Protein AF-A0A402DEG2-F1 (afdb_monomer)

Sequence (44 aa):
MTLKYLIDENVNSVYPQQLRRREPEIIIRVVGEPDTPKLGTLDP

Organism: NCBI:txid2497681

Structure (mmCIF, N/CA/C/O backbone):
data_AF-A0A402DEG2-F1
#
_entry.id   AF-A0A402DEG2-F1
#
loop_
_atom_site.group_PDB
_atom_site.id
_atom_site.type_symbol
_atom_site.label_atom_id
_atom_site.label_alt_id
_atom_site.label_comp_id
_atom_site.label_asym_id
_atom_site.label_entity_id
_atom_site.label_seq_id
_atom_site.pdbx_PDB_ins_code
_atom_site.Cartn_x
_atom_site.Cartn_y
_atom_site.Cartn_z
_atom_site.occupancy
_atom_site.B_iso_or_equiv
_atom_site.auth_seq_id
_atom_site.auth_comp_id
_atom_site.auth_asym_id
_atom_site.auth_atom_id
_atom_site.pdbx_PDB_model_num
ATOM 1 N N . MET A 1 1 ? -9.362 -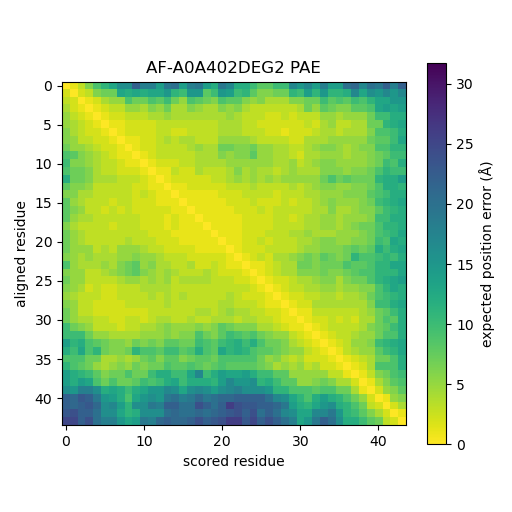0.712 15.341 1.00 60.94 1 MET A N 1
ATOM 2 C CA . MET A 1 1 ? -8.107 -0.153 14.791 1.00 60.94 1 MET A CA 1
ATOM 3 C C . MET A 1 1 ? -8.086 -0.490 13.314 1.00 60.94 1 MET A C 1
ATOM 5 O O . MET A 1 1 ? -8.220 -1.661 12.996 1.00 60.94 1 MET A O 1
ATOM 9 N N . THR A 1 2 ? -7.999 0.493 12.422 1.00 69.69 2 THR A N 1
ATOM 10 C CA . THR A 1 2 ? -8.006 0.225 10.976 1.00 69.69 2 THR A CA 1
ATOM 11 C C . THR A 1 2 ? -6.582 -0.064 10.522 1.00 69.69 2 THR A C 1
ATOM 13 O O . THR A 1 2 ? -5.729 0.823 10.577 1.00 69.69 2 THR A O 1
ATOM 16 N N . LEU A 1 3 ? -6.313 -1.307 10.121 1.00 68.50 3 LEU A N 1
ATOM 17 C CA . LEU A 1 3 ? -5.014 -1.701 9.579 1.00 68.50 3 LEU A CA 1
ATOM 18 C C . LEU A 1 3 ? -4.800 -1.007 8.228 1.00 68.50 3 LEU A C 1
ATOM 20 O O . LEU A 1 3 ? -5.660 -1.055 7.345 1.00 68.50 3 LEU A O 1
ATOM 24 N N . LYS A 1 4 ? -3.658 -0.326 8.096 1.00 82.88 4 LYS A N 1
ATOM 25 C CA . LYS A 1 4 ? -3.243 0.380 6.882 1.00 82.88 4 LYS A CA 1
ATOM 26 C C . LYS A 1 4 ? -2.036 -0.340 6.295 1.00 82.88 4 LYS A C 1
ATOM 28 O O . LYS A 1 4 ? -1.012 -0.437 6.964 1.00 82.88 4 LYS A O 1
ATOM 33 N N . TYR A 1 5 ? -2.163 -0.812 5.063 1.00 84.06 5 TYR A N 1
ATOM 34 C CA . TYR A 1 5 ? -1.099 -1.500 4.341 1.00 84.06 5 TYR A CA 1
ATOM 35 C C . TYR A 1 5 ? -0.665 -0.672 3.136 1.00 84.06 5 TYR A C 1
ATOM 37 O O . TYR A 1 5 ? -1.507 -0.188 2.376 1.00 84.06 5 TYR A O 1
ATOM 45 N N . LEU A 1 6 ? 0.649 -0.534 2.968 1.00 85.12 6 LEU A N 1
ATOM 46 C CA . LEU A 1 6 ? 1.266 -0.025 1.750 1.00 85.12 6 LEU A CA 1
ATOM 47 C C . LEU A 1 6 ? 1.848 -1.217 0.988 1.00 85.12 6 LEU A C 1
ATOM 49 O O . LEU A 1 6 ? 2.622 -1.989 1.549 1.00 85.12 6 LEU A O 1
ATOM 53 N N . ILE A 1 7 ? 1.425 -1.387 -0.258 1.00 87.19 7 ILE A N 1
ATOM 54 C CA . ILE A 1 7 ? 1.887 -2.436 -1.161 1.00 87.19 7 ILE A CA 1
ATOM 55 C C . ILE A 1 7 ? 2.922 -1.838 -2.101 1.00 87.19 7 ILE A C 1
ATOM 57 O O . ILE A 1 7 ? 2.678 -0.796 -2.702 1.00 87.19 7 ILE A O 1
ATOM 61 N N . ASP A 1 8 ? 4.056 -2.517 -2.209 1.00 84.25 8 ASP A N 1
ATOM 62 C CA . ASP A 1 8 ? 5.181 -2.118 -3.045 1.00 84.25 8 ASP A CA 1
ATOM 63 C C . ASP A 1 8 ? 4.853 -2.163 -4.547 1.00 84.25 8 ASP A C 1
ATOM 65 O O . ASP A 1 8 ? 3.999 -2.938 -4.986 1.00 84.25 8 ASP A O 1
ATOM 69 N N . GLU A 1 9 ? 5.557 -1.354 -5.340 1.00 80.81 9 GLU A N 1
ATOM 70 C CA . GLU A 1 9 ? 5.385 -1.277 -6.796 1.00 80.81 9 GLU A CA 1
ATOM 71 C C . GLU A 1 9 ? 5.731 -2.591 -7.515 1.00 80.81 9 GLU A C 1
ATOM 73 O O . GLU A 1 9 ? 5.178 -2.882 -8.576 1.00 80.81 9 GLU A O 1
ATOM 78 N N . ASN A 1 10 ? 6.589 -3.424 -6.918 1.00 83.06 10 ASN A N 1
ATOM 79 C CA . ASN A 1 10 ? 6.993 -4.717 -7.473 1.00 83.06 10 ASN A CA 1
ATOM 80 C C . ASN A 1 10 ? 5.968 -5.835 -7.217 1.00 83.06 10 ASN A C 1
ATOM 82 O O . ASN A 1 10 ? 6.108 -6.950 -7.729 1.00 83.06 10 ASN A O 1
ATOM 86 N N . VAL A 1 11 ? 4.933 -5.573 -6.415 1.00 83.88 11 VAL A N 1
ATOM 87 C CA . VAL A 1 11 ? 3.878 -6.548 -6.133 1.00 83.88 11 VAL A CA 1
ATOM 88 C C . VAL A 1 11 ? 2.827 -6.501 -7.235 1.00 83.88 11 VAL A C 1
ATOM 90 O O . VAL A 1 11 ? 2.342 -5.446 -7.635 1.00 83.88 11 VAL A O 1
ATOM 93 N N . ASN A 1 12 ? 2.420 -7.681 -7.704 1.00 86.81 12 ASN A N 1
ATOM 94 C CA . ASN A 1 12 ? 1.397 -7.802 -8.734 1.00 86.81 12 ASN A CA 1
ATOM 95 C C . ASN A 1 12 ? 0.093 -7.099 -8.307 1.00 86.81 12 ASN A C 1
ATOM 97 O O . ASN A 1 12 ? -0.462 -7.396 -7.246 1.00 86.81 12 ASN A O 1
ATOM 101 N N . SER A 1 13 ? -0.432 -6.226 -9.170 1.00 82.00 13 SER A N 1
ATOM 102 C CA . SER A 1 13 ? -1.638 -5.418 -8.940 1.00 82.00 13 SER A CA 1
ATOM 103 C C . SER A 1 13 ? -2.914 -6.232 -8.677 1.00 82.00 13 SER A C 1
ATOM 105 O O . SER A 1 13 ? -3.872 -5.722 -8.091 1.00 82.00 13 SER A O 1
ATOM 107 N N . VAL A 1 14 ? -2.925 -7.521 -9.026 1.00 89.06 14 VAL A N 1
ATOM 108 C CA . VAL A 1 14 ? -4.012 -8.449 -8.680 1.00 89.06 14 VAL A CA 1
ATOM 109 C C . VAL A 1 14 ? -4.130 -8.631 -7.163 1.00 89.06 14 VAL A C 1
ATOM 111 O O . VAL A 1 14 ? -5.235 -8.791 -6.645 1.00 89.06 14 VAL A O 1
ATOM 114 N N . TYR A 1 15 ? -3.018 -8.564 -6.431 1.00 87.38 15 TYR A N 1
ATOM 115 C CA . TYR A 1 15 ? -2.989 -8.787 -4.987 1.00 87.38 15 TYR A CA 1
ATOM 116 C C . TYR A 1 15 ? -3.751 -7.710 -4.190 1.00 87.38 15 TYR A C 1
ATOM 118 O O . TYR A 1 15 ? -4.679 -8.081 -3.468 1.00 87.38 15 TYR A O 1
ATOM 126 N N . PRO A 1 16 ? -3.482 -6.390 -4.348 1.00 87.88 16 PRO A N 1
ATOM 127 C CA . PRO A 1 16 ? -4.298 -5.345 -3.725 1.00 87.88 16 PRO A CA 1
ATOM 128 C C . PRO A 1 16 ? -5.777 -5.477 -4.082 1.00 87.88 16 PRO A C 1
ATOM 130 O O . PRO A 1 16 ? -6.637 -5.271 -3.230 1.00 87.88 16 PRO A O 1
ATOM 133 N N . GLN A 1 17 ? -6.091 -5.844 -5.327 1.00 88.31 17 GLN A N 1
ATOM 134 C CA . GLN A 1 17 ? -7.473 -5.968 -5.779 1.00 88.31 17 GLN A CA 1
ATOM 135 C C . GLN A 1 17 ? -8.210 -7.124 -5.090 1.00 88.31 17 GLN A C 1
ATOM 137 O O . GLN A 1 17 ? -9.351 -6.957 -4.660 1.00 88.31 17 GLN A O 1
ATOM 142 N N . GLN A 1 18 ? -7.575 -8.290 -4.963 1.00 91.06 18 GLN A N 1
ATOM 143 C CA . GLN A 1 18 ? -8.149 -9.429 -4.245 1.00 91.06 18 GLN A CA 1
ATOM 144 C C . GLN A 1 18 ? -8.255 -9.158 -2.747 1.00 91.06 18 GLN A C 1
ATOM 146 O O . GLN A 1 18 ? -9.258 -9.509 -2.129 1.00 91.06 18 GLN A O 1
ATOM 151 N N . LEU A 1 19 ? -7.255 -8.495 -2.172 1.00 88.25 19 LEU A N 1
ATOM 152 C CA . LEU A 1 19 ? -7.213 -8.212 -0.747 1.00 88.25 19 LEU A CA 1
ATOM 153 C C . LEU A 1 19 ? -8.289 -7.184 -0.351 1.00 88.25 19 LEU A C 1
ATOM 155 O O . LEU A 1 19 ? -9.026 -7.429 0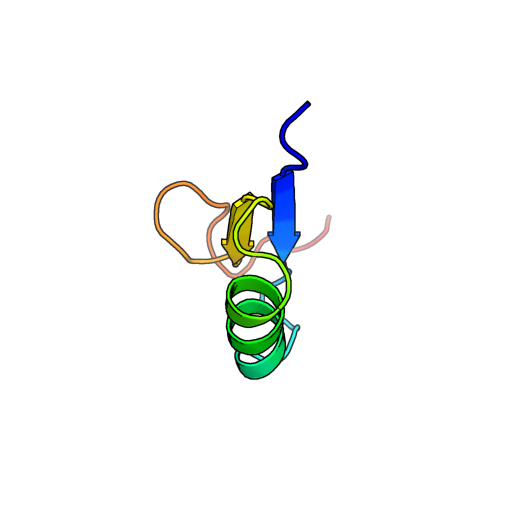.598 1.00 88.25 19 LEU A O 1
ATOM 159 N N . ARG A 1 20 ? -8.495 -6.133 -1.163 1.00 87.19 20 ARG A N 1
ATOM 160 C CA . ARG A 1 20 ? -9.622 -5.185 -1.028 1.00 87.19 20 ARG A CA 1
ATOM 161 C C . ARG A 1 20 ? -10.991 -5.874 -1.125 1.00 87.19 20 ARG A C 1
ATOM 163 O O . ARG A 1 20 ? -11.949 -5.415 -0.515 1.00 87.19 20 ARG A O 1
ATOM 170 N N . ARG A 1 21 ? -11.107 -6.954 -1.911 1.00 89.19 21 ARG A N 1
ATOM 171 C CA . ARG A 1 21 ? -12.352 -7.739 -2.039 1.00 89.19 21 ARG A CA 1
ATOM 172 C C . ARG A 1 21 ? -12.586 -8.675 -0.858 1.00 89.19 21 ARG A C 1
ATOM 174 O O . ARG A 1 21 ? -13.734 -8.889 -0.487 1.00 89.19 21 ARG A O 1
ATOM 181 N N . ARG A 1 22 ? -11.520 -9.277 -0.330 1.00 90.44 22 ARG A N 1
ATOM 182 C CA . ARG A 1 22 ? -11.596 -10.261 0.754 1.00 90.44 22 ARG A CA 1
ATOM 183 C C . ARG A 1 22 ? -11.796 -9.594 2.111 1.00 90.44 22 ARG A C 1
ATOM 185 O O . ARG A 1 22 ? -12.591 -10.081 2.898 1.00 90.44 22 ARG A O 1
ATOM 192 N N . GLU A 1 23 ? -11.106 -8.483 2.342 1.00 88.50 23 GLU A N 1
ATOM 193 C CA . GLU A 1 23 ? -11.116 -7.742 3.600 1.00 88.50 23 GLU A CA 1
ATOM 194 C C . GLU A 1 23 ? -11.383 -6.256 3.289 1.00 88.50 23 GLU A C 1
ATOM 196 O O . GLU A 1 23 ? -10.452 -5.478 3.080 1.00 88.50 23 GLU A O 1
ATOM 201 N N . PRO A 1 24 ? -12.650 -5.820 3.198 1.00 83.25 24 PRO A N 1
ATOM 202 C CA . PRO A 1 24 ? -12.976 -4.426 2.886 1.00 83.25 24 PRO A CA 1
ATOM 203 C C . PRO A 1 24 ? -12.667 -3.462 4.045 1.00 83.25 24 PRO A C 1
ATOM 205 O O . PRO A 1 24 ? -12.642 -2.248 3.852 1.00 83.25 24 PRO A O 1
ATOM 208 N N . GLU A 1 25 ? -12.432 -3.985 5.251 1.00 86.94 25 GLU A N 1
ATOM 209 C CA . GLU A 1 25 ? -12.146 -3.194 6.452 1.00 86.94 25 GLU A CA 1
ATOM 210 C C . GLU A 1 25 ? -10.688 -2.714 6.538 1.00 86.94 25 GLU A C 1
ATOM 212 O O . GLU A 1 25 ? -10.374 -1.834 7.345 1.00 86.94 25 GLU A O 1
ATOM 217 N N . ILE A 1 26 ? -9.786 -3.256 5.712 1.00 85.50 26 ILE A N 1
ATOM 218 C CA . ILE A 1 26 ? -8.387 -2.821 5.659 1.00 85.50 26 ILE A CA 1
ATOM 219 C C . ILE A 1 26 ? -8.175 -1.760 4.580 1.00 85.50 26 ILE A C 1
ATOM 221 O O 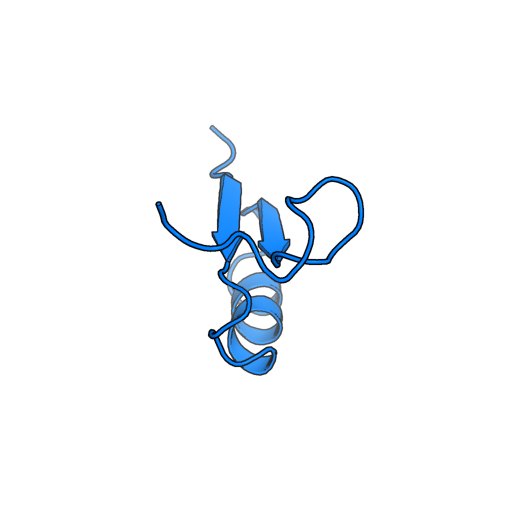. ILE A 1 26 ? -8.663 -1.850 3.454 1.00 85.50 26 ILE A O 1
ATOM 225 N N . ILE A 1 27 ? -7.391 -0.738 4.915 1.00 85.19 27 ILE A N 1
ATOM 226 C CA . ILE A 1 27 ? -7.048 0.329 3.974 1.00 85.19 27 ILE A CA 1
ATOM 227 C C . ILE A 1 27 ? -5.756 -0.072 3.267 1.00 85.19 27 ILE A C 1
ATOM 229 O O . ILE A 1 27 ? -4.675 -0.003 3.852 1.00 85.19 27 ILE A O 1
ATOM 233 N N . ILE A 1 28 ? -5.872 -0.480 2.005 1.00 86.56 28 ILE A N 1
ATOM 234 C CA . ILE A 1 28 ? -4.738 -0.875 1.162 1.00 86.56 28 ILE A CA 1
ATOM 235 C C . ILE A 1 28 ? -4.415 0.245 0.180 1.00 86.56 28 ILE A C 1
ATOM 237 O O . ILE A 1 28 ? -5.287 0.667 -0.584 1.00 86.56 28 ILE A O 1
ATOM 241 N N . ARG A 1 29 ? -3.155 0.668 0.155 1.00 86.25 29 ARG A N 1
ATOM 242 C CA . ARG A 1 29 ? -2.601 1.637 -0.795 1.00 86.25 29 ARG A CA 1
ATOM 243 C C . ARG A 1 29 ? -1.449 1.002 -1.563 1.00 86.25 29 ARG A C 1
ATOM 245 O O . ARG A 1 29 ? -0.709 0.224 -0.973 1.00 86.25 29 ARG A O 1
ATOM 252 N N . VAL A 1 30 ? -1.300 1.311 -2.842 1.00 86.62 30 VAL A N 1
ATOM 253 C CA . VAL A 1 30 ? -0.216 0.794 -3.692 1.00 86.62 30 VAL A CA 1
ATOM 254 C C . VAL A 1 30 ? 0.762 1.922 -3.992 1.00 86.62 30 VAL A C 1
ATOM 256 O O . VAL A 1 30 ? 0.322 3.019 -4.313 1.00 86.62 30 VAL A O 1
ATOM 259 N N . VAL A 1 31 ? 2.068 1.675 -3.889 1.00 83.75 31 VAL A N 1
ATOM 260 C CA . VAL A 1 31 ? 3.105 2.640 -4.285 1.00 83.75 31 VAL A CA 1
ATOM 261 C C .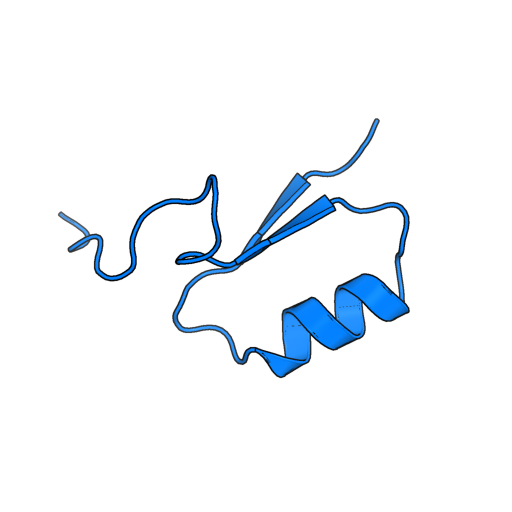 VAL A 1 31 ? 2.839 3.107 -5.719 1.00 83.75 31 VAL A C 1
ATOM 263 O O . VAL A 1 3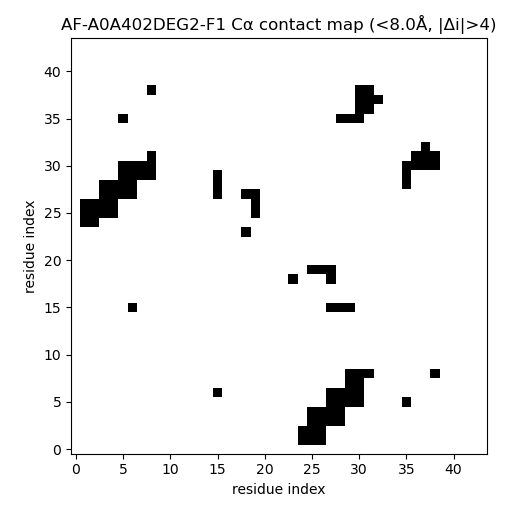1 ? 2.608 2.299 -6.618 1.00 83.75 31 VAL A O 1
ATOM 266 N N . GLY A 1 32 ? 2.817 4.423 -5.919 1.00 77.69 32 GLY A N 1
ATOM 267 C CA . GLY A 1 32 ? 2.409 5.053 -7.173 1.00 77.69 32 GLY A CA 1
ATOM 268 C C . GLY A 1 32 ? 0.944 5.496 -7.255 1.00 77.69 32 GLY A C 1
ATOM 269 O O . GLY A 1 32 ? 0.610 6.266 -8.154 1.00 77.69 32 GLY A O 1
ATOM 270 N N . GLU A 1 33 ? 0.069 5.081 -6.331 1.00 81.62 33 GLU A N 1
ATOM 271 C CA . GLU A 1 33 ? -1.281 5.645 -6.190 1.00 81.62 33 GLU A CA 1
ATOM 272 C C . GLU A 1 33 ? -1.233 7.062 -5.569 1.00 81.62 33 GLU A C 1
ATOM 274 O O . GLU A 1 33 ? -0.261 7.432 -4.898 1.00 81.62 33 GLU A O 1
ATOM 279 N N . PRO A 1 34 ? -2.291 7.878 -5.745 1.00 71.56 34 PRO A N 1
ATOM 280 C CA . PRO A 1 34 ? -2.427 9.152 -5.045 1.00 71.56 34 PRO A CA 1
ATOM 281 C C . PRO A 1 34 ? -2.246 8.973 -3.531 1.00 71.56 34 PRO A C 1
ATOM 283 O O . PRO A 1 34 ? -2.731 7.998 -2.954 1.00 71.56 34 PRO A O 1
ATOM 286 N N . ASP A 1 35 ? -1.537 9.907 -2.891 1.00 74.44 35 ASP A N 1
ATOM 287 C CA . ASP A 1 35 ? -1.208 9.862 -1.459 1.00 74.44 35 ASP A CA 1
ATOM 288 C C . ASP A 1 35 ? -0.350 8.644 -1.030 1.00 74.44 35 ASP A C 1
ATOM 290 O O . ASP A 1 35 ? -0.449 8.166 0.109 1.00 74.44 35 ASP A O 1
ATOM 294 N N . THR A 1 36 ? 0.492 8.133 -1.934 1.00 78.38 36 THR A N 1
ATOM 295 C CA . THR A 1 36 ? 1.545 7.141 -1.655 1.00 78.38 36 THR A CA 1
ATOM 296 C C . THR A 1 36 ? 2.904 7.627 -2.173 1.00 78.38 36 THR A C 1
ATOM 298 O O . THR A 1 36 ? 2.950 8.593 -2.944 1.00 78.38 36 THR A O 1
ATOM 301 N N . PRO A 1 37 ? 4.025 7.013 -1.744 1.00 75.75 37 PRO A N 1
ATOM 302 C CA . PRO A 1 37 ? 5.329 7.288 -2.340 1.00 75.75 37 PRO A CA 1
ATOM 303 C C . PRO A 1 37 ? 5.286 7.126 -3.865 1.00 75.75 37 PRO A C 1
ATOM 305 O O . PRO A 1 37 ? 4.549 6.29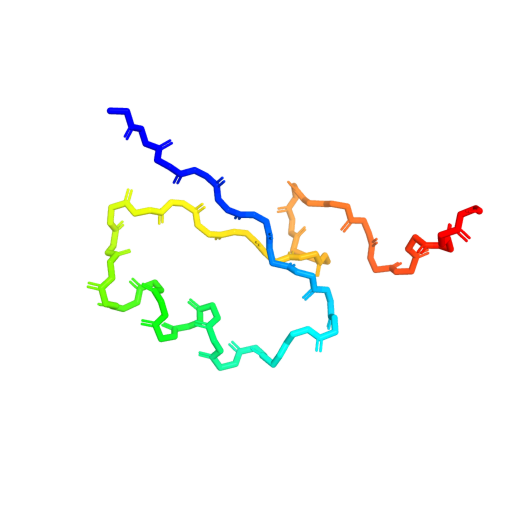1 -4.392 1.00 75.75 37 PRO A O 1
ATOM 308 N N . LYS A 1 38 ? 6.062 7.946 -4.579 1.00 71.56 38 LYS A N 1
ATOM 309 C CA . LYS A 1 38 ? 6.181 7.833 -6.039 1.00 71.56 38 LYS A CA 1
ATOM 310 C C . LYS A 1 38 ? 6.897 6.525 -6.396 1.00 71.56 38 LYS A C 1
ATOM 312 O O . LYS A 1 38 ? 7.764 6.098 -5.639 1.00 71.56 38 LYS A O 1
ATOM 317 N N . LEU A 1 39 ? 6.553 5.939 -7.550 1.00 68.69 39 LEU A N 1
ATOM 318 C CA . LEU A 1 39 ? 7.327 4.830 -8.125 1.00 68.69 39 LEU A CA 1
ATOM 319 C C . LEU A 1 39 ? 8.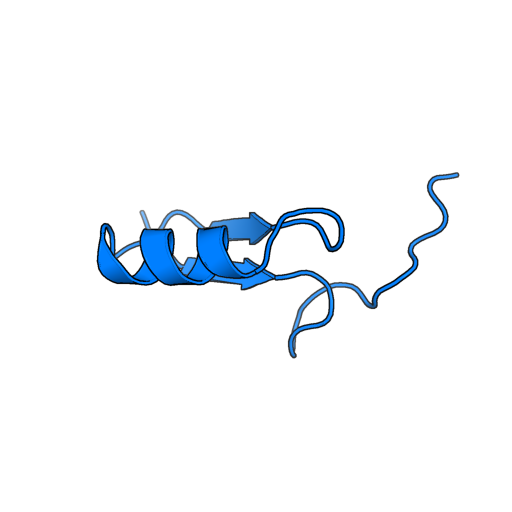798 5.243 -8.257 1.00 68.69 39 LEU A C 1
ATOM 321 O O . LEU A 1 39 ? 9.085 6.386 -8.636 1.00 68.69 39 LEU A O 1
ATOM 325 N N . GLY A 1 40 ? 9.707 4.313 -7.979 1.00 66.88 40 GLY A N 1
ATOM 326 C CA . GLY A 1 40 ? 11.140 4.536 -8.119 1.00 66.88 40 GLY A CA 1
ATOM 327 C C . GLY A 1 40 ? 11.758 5.291 -6.948 1.00 66.88 40 GLY A C 1
ATOM 328 O O . GLY A 1 40 ? 12.540 6.224 -7.154 1.00 66.88 40 GLY A O 1
ATOM 329 N N . THR A 1 41 ? 11.457 4.877 -5.715 1.00 55.00 41 THR A N 1
ATOM 330 C CA . THR A 1 41 ? 12.399 5.168 -4.628 1.00 55.00 41 THR A CA 1
ATOM 331 C C . THR A 1 41 ? 13.613 4.281 -4.887 1.00 55.00 41 THR A C 1
ATOM 333 O O . THR A 1 41 ? 13.538 3.074 -4.706 1.00 55.00 41 THR A O 1
ATOM 336 N N . LEU A 1 42 ? 14.708 4.853 -5.399 1.00 52.03 42 LEU A N 1
ATOM 337 C CA . LEU A 1 42 ? 16.010 4.192 -5.325 1.00 52.03 42 LEU A CA 1
ATOM 338 C C . LEU A 1 42 ? 16.244 3.895 -3.842 1.00 52.03 42 LEU A C 1
ATOM 340 O O . LEU A 1 42 ? 16.391 4.841 -3.066 1.00 52.03 42 LEU A O 1
ATOM 344 N N . ASP A 1 43 ? 16.202 2.622 -3.454 1.00 52.78 43 ASP A N 1
ATOM 345 C CA . ASP A 1 43 ? 16.664 2.201 -2.136 1.00 52.78 43 ASP A CA 1
ATOM 346 C C . ASP A 1 43 ? 18.114 2.707 -1.975 1.00 52.78 43 ASP A C 1
ATOM 348 O O . ASP A 1 43 ? 18.952 2.382 -2.827 1.00 52.78 43 ASP A O 1
ATOM 352 N N . PRO A 1 44 ? 18.417 3.570 -0.984 1.00 65.69 44 PRO A N 1
ATOM 353 C CA . PRO A 1 44 ? 19.790 3.971 -0.691 1.00 65.69 44 PRO A CA 1
ATOM 354 C C . PRO A 1 44 ? 20.624 2.825 -0.103 1.00 65.69 44 PRO A C 1
ATOM 356 O O . PRO A 1 44 ? 20.050 1.935 0.567 1.00 65.69 44 PRO A O 1
#

Mean predicted aligned error: 6.44 Å

Foldseek 3Di:
DAAEDEAEPPDDPVVLVVCCVVCVSHHYHYACDPPHPHPDPPDD

Secondary structure (DSSP, 8-state):
---EEEEPTTS-THHHHHHHHH-TTSEEEETTSTTSPPS-----

Radius of gyration: 11.18 Å; Cα contacts (8 Å, |Δi|>4): 48; chains: 1; bounding box: 33×20×24 Å

Solvent-accessible surface area (backbone atoms only — not comparable to full-atom values): 2900 Å² total; per-residue (Å²): 133,78,55,73,45,81,40,59,72,90,52,65,72,64,54,63,56,50,46,49,68,74,42,73,78,46,49,76,44,46,43,54,41,90,99,45,61,64,72,82,72,76,81,129

pLDDT: mean 79.6, std 10.31, range [52.03, 91.06]

=== Feature glossary ===
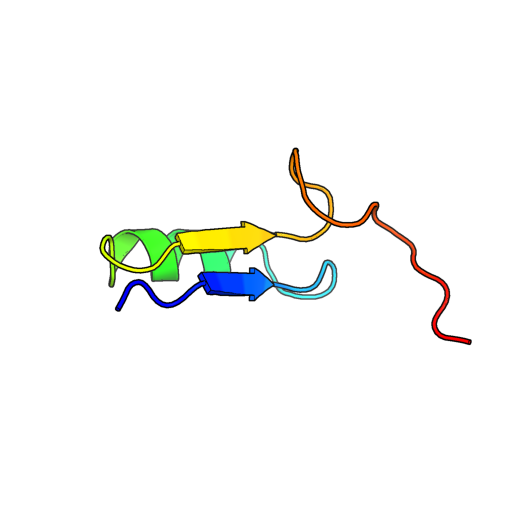Legend for the data blocks above and below:

— What the protein is —

Sequence gives the chain of amino acids in standard one-letter code (A=alanine, C=cysteine, …, Y=tyrosine), read N→C. It is the only feature that is directly encoded by the gene; all structural features are derived from the folded form of this sequence.

The annotation block draws on four external resources. InterPro: which protein families and domains the sequence belongs to. GO: standardized terms for what the protein does, what process it participates in, and where in the cell it acts. CATH: which structural fold it has i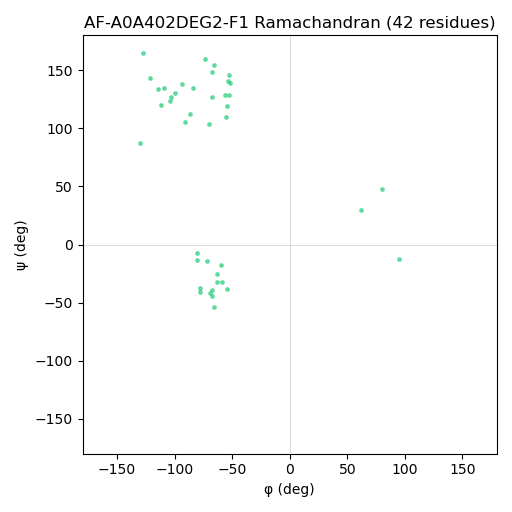n the CATH hierarchy. Organism: the species of origin.

— Where its atoms are —

Atomic coordinates in PDBx/mmCIF format — the same representation the Protein Data Bank distributes. Each line of the _atom_site loop places one backbone atom in Cartesian space (units: ångströms, origin: arbitrary).

Six rendered views show the 3D structure from the faces of a cube — i.e. along ±x, ±y, ±z. Rendering representation is drawn randomly per protein from cartoon (secondary-structure ribbons), sticks (backbone bonds), or molecular surface; coloring is either N→C rainbow (blue at the N-terminus through red at the C-terminus) or one color per chain.

— Local backbone conformation —

DSSP 8-state secondary structure assigns each residue one of H (α-helix), G (3₁₀-helix), I (π-helix), E (extended β-strand), B (isolated β-bridge), T (hydrogen-bonded turn), S (bend), or '-' (coil). The assignment is computed from backbone hydrogen-bond geometry via the Kabsch–Sander algorithm.

P-SEA three-state annotation labels each residue as helix, strand, or coil based purely on the geometry of the Cα trace. It serves as a fallback when the full backbone (and thus DSSP) is unavailable.

φ (phi) and ψ (psi) are the two rotatable backbone dihedrals per residue: φ is the C(i-1)–N–Cα–C torsion, ψ is the N–Cα–C–N(i+1) torsion, both in degrees on (−180°, 180°]. α-helical residues cluster near (−60°, −45°); β-strand residues near (−120°, +130°). A Ramachandran plot is simply a scatter of (φ, ψ) for every residue.

— Global shape and packing —

Radius of gyration (Rg) is the root-mean-square distance of Cα atoms from their centroid — a single number for overall size and compactness. A globular domain of N residues has Rg ≈ 2.2·N^0.38 Å; an extended or disordered chain has a much larger Rg. The Cα contact count is the number of residue pairs whose Cα atoms are within 8 Å and are more than four positions apart in sequence — a standard proxy for tertiary packing density. The bounding box is the smallest axis-aligned box enclosing all Cα atoms.

Accessible surface area quantifies burial. A residue with SASA near zero is packed into the hydrophobic core; one with SASA >100 Å² sits on the surface. Computed here via the Shrake–Rupley numerical algorithm with a 1.4 Å probe.

The contact map is a binary N×N matrix image: pixel (i, j) is dark where Cα_i and Cα_j are within 8 Å and |i−j|>4. Because the |i−j|>4 filter removes local helical contacts, off-diagonal stripes parallel to the main diagonal indicate parallel β-sheets; stripes perpendicular to it indicate antiparallel β-sheets. The Ramachandran plot scatters every residue's (φ, ψ) pair against the sterically allowed regions. The PAE heatmap renders the predicted-aligned-error matrix.

— Structural neighborhood —

A 3Di character summarizes, for each residue, the relative orientation of the Cα frame of its nearest spatial neighbor. Because it encodes fold topology rather than chemistry, 3Di alignments detect remote structural similarity that sequence alignment misses.

Structural nearest neighbors (via Foldseek easy-search vs the PDB). Reported per hit: target PDB id, E-value, and alignment TM-score. A TM-score above ~0.5 is the conventional threshold for 'same fold'.

— Confidence and disorder —

For AlphaFold models, the B-factor field carries pLDDT — the model's own estimate of local accuracy on a 0–100 scale. Regions with pLDDT<50 should be treated as essentially unmodeled; they often correspond to intrinsically disordered segments.

B-factor (Debye–Waller factor) reflects atomic displacement in the crystal lattice. It is an experimental observable (units Å²), not a prediction; low values mean the atom is pinned down, high values mean it moves or is heterogeneous across the crystal.

Predicted Aligned Error (PAE) is an AlphaFold confidence matrix: entry (i, j) is the expected error in the position of residue j, in ångströms, when the prediction is superimposed on the true structure at residue i. Low PAE within a block of residues means that block is internally rigid and well-predicted; high PAE between two blocks means their relative placement is uncertain even if each block individually is confident.